Protein AF-A0A8T7AI28-F1 (afdb_monomer_lite)

Sequence (86 aa):
MLFALLFIIAFLAGLAIYRFQRNWIPAVVIPMVLFLVSTLADQAARDAWAFTLVFGLPIVFFASLLGAYVVQIRSVEPEEVEPAED

Structure (mmCIF, N/CA/C/O backbone):
data_AF-A0A8T7AI28-F1
#
_entry.id   AF-A0A8T7AI28-F1
#
loop_
_atom_site.group_PDB
_atom_site.id
_atom_site.type_symbol
_atom_site.label_atom_id
_atom_site.label_alt_id
_atom_site.label_comp_id
_atom_site.label_asym_id
_atom_site.label_entity_id
_atom_site.label_seq_id
_atom_site.pdbx_PDB_ins_code
_atom_site.Cartn_x
_atom_site.Cartn_y
_atom_site.Cartn_z
_atom_site.occupancy
_atom_site.B_iso_or_equiv
_atom_site.auth_seq_id
_atom_site.auth_comp_id
_atom_site.auth_asym_id
_atom_site.auth_atom_id
_atom_site.pdbx_PDB_model_num
ATOM 1 N N . MET A 1 1 ? 10.644 -13.126 -2.429 1.00 62.97 1 MET A N 1
ATOM 2 C CA . MET A 1 1 ? 10.150 -13.504 -1.080 1.00 62.97 1 MET A CA 1
ATOM 3 C C . MET A 1 1 ? 10.229 -12.347 -0.087 1.00 62.97 1 MET A C 1
ATOM 5 O O . MET A 1 1 ? 9.218 -12.063 0.538 1.00 62.97 1 MET A O 1
ATOM 9 N N . LEU A 1 2 ? 11.359 -11.630 0.009 1.00 74.88 2 LEU A N 1
ATOM 10 C CA . LEU A 1 2 ? 11.507 -10.459 0.893 1.00 74.88 2 LEU A CA 1
ATOM 11 C C . LEU A 1 2 ? 10.416 -9.386 0.690 1.00 74.88 2 LEU A C 1
ATOM 13 O O . LEU A 1 2 ? 9.862 -8.885 1.659 1.00 74.88 2 LEU A O 1
ATOM 17 N N . PHE A 1 3 ? 10.055 -9.087 -0.563 1.00 69.69 3 PHE A N 1
ATOM 18 C CA . PHE A 1 3 ? 9.015 -8.105 -0.892 1.00 69.69 3 PHE A CA 1
ATOM 19 C C . PHE A 1 3 ? 7.648 -8.426 -0.273 1.00 69.69 3 PHE A C 1
ATOM 21 O O . PHE A 1 3 ? 7.061 -7.575 0.386 1.00 69.69 3 PHE A O 1
ATOM 28 N N . ALA A 1 4 ? 7.158 -9.657 -0.449 1.00 74.25 4 ALA A N 1
ATOM 29 C CA . ALA A 1 4 ? 5.869 -10.068 0.104 1.00 74.25 4 ALA A CA 1
ATOM 30 C C . ALA A 1 4 ? 5.855 -9.927 1.633 1.00 74.25 4 ALA A C 1
ATOM 32 O O . ALA A 1 4 ? 4.859 -9.506 2.210 1.00 74.25 4 ALA A O 1
ATOM 33 N N . LEU A 1 5 ? 6.989 -10.206 2.280 1.00 82.19 5 LEU A N 1
ATOM 34 C CA . LEU A 1 5 ? 7.150 -10.054 3.720 1.00 82.19 5 LEU A CA 1
ATOM 35 C C . LEU A 1 5 ? 7.114 -8.576 4.148 1.00 82.19 5 LEU A C 1
ATOM 37 O O . LEU A 1 5 ? 6.387 -8.230 5.074 1.00 82.19 5 LEU A O 1
ATOM 41 N N . LEU A 1 6 ? 7.823 -7.692 3.438 1.00 78.81 6 LEU A N 1
ATOM 42 C CA . LEU A 1 6 ? 7.785 -6.243 3.680 1.00 78.81 6 LEU A CA 1
ATOM 43 C C . LEU A 1 6 ? 6.391 -5.652 3.437 1.00 78.81 6 LEU A C 1
ATOM 45 O O . LEU A 1 6 ? 5.943 -4.805 4.206 1.00 78.81 6 LEU A O 1
ATOM 49 N N . PHE A 1 7 ? 5.690 -6.130 2.409 1.00 78.81 7 PHE A N 1
ATOM 50 C CA . PHE A 1 7 ? 4.316 -5.738 2.122 1.00 78.81 7 PHE A CA 1
ATOM 51 C C . PHE A 1 7 ? 3.368 -6.134 3.257 1.00 78.81 7 PHE A C 1
ATOM 53 O O . PHE A 1 7 ? 2.615 -5.293 3.739 1.00 78.81 7 PHE A O 1
ATOM 60 N N . ILE A 1 8 ? 3.446 -7.382 3.733 1.00 84.88 8 ILE A N 1
ATOM 61 C CA . ILE A 1 8 ? 2.644 -7.860 4.868 1.00 84.88 8 ILE A CA 1
ATO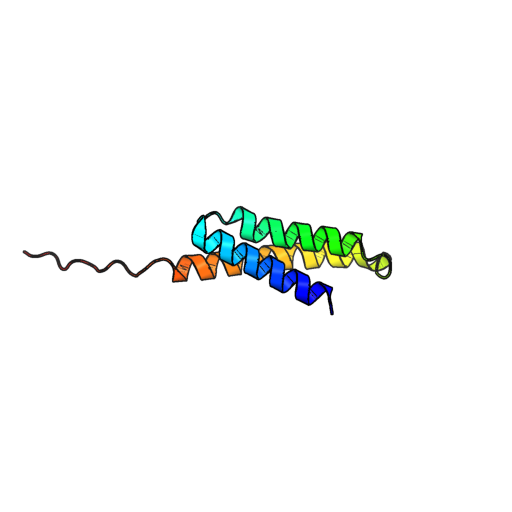M 62 C C . ILE A 1 8 ? 2.936 -7.026 6.120 1.00 84.88 8 ILE A C 1
ATOM 64 O O . ILE A 1 8 ? 2.003 -6.593 6.790 1.00 84.88 8 ILE A O 1
ATOM 68 N N . ILE A 1 9 ? 4.207 -6.745 6.424 1.00 86.44 9 ILE A N 1
ATOM 69 C CA . ILE A 1 9 ? 4.579 -5.918 7.582 1.00 86.44 9 ILE A CA 1
ATOM 70 C C . ILE A 1 9 ? 4.009 -4.501 7.450 1.00 86.44 9 ILE A C 1
ATOM 72 O O . ILE A 1 9 ? 3.404 -3.999 8.395 1.00 86.44 9 ILE A O 1
ATOM 76 N N . ALA A 1 10 ? 4.157 -3.862 6.287 1.00 81.44 10 ALA A N 1
ATOM 77 C CA . ALA A 1 10 ? 3.637 -2.519 6.037 1.00 81.44 10 ALA A CA 1
ATOM 78 C C . ALA A 1 10 ? 2.104 -2.468 6.122 1.00 81.44 10 ALA A C 1
ATOM 80 O O . ALA A 1 10 ? 1.541 -1.532 6.689 1.00 81.44 10 ALA A O 1
ATOM 81 N N . PHE A 1 11 ? 1.434 -3.499 5.608 1.00 83.88 11 PHE A N 1
ATOM 82 C CA . PHE A 1 11 ? -0.011 -3.668 5.703 1.00 83.88 11 PHE A CA 1
ATOM 83 C C . PHE A 1 11 ? -0.471 -3.806 7.160 1.00 83.88 11 PHE A C 1
ATOM 85 O O . PHE A 1 11 ? -1.355 -3.072 7.601 1.00 83.88 11 PHE A O 1
ATOM 92 N N . LEU A 1 12 ? 0.175 -4.674 7.946 1.00 88.00 12 LEU A N 1
ATOM 93 C CA . LEU A 1 12 ? -0.130 -4.846 9.369 1.00 88.00 12 LEU A CA 1
ATOM 94 C C . LEU A 1 12 ? 0.150 -3.576 10.183 1.00 88.00 12 LEU A C 1
ATOM 96 O O . LEU A 1 12 ? -0.652 -3.215 11.042 1.00 88.00 12 LEU A O 1
ATOM 100 N N . ALA A 1 13 ? 1.243 -2.867 9.894 1.00 85.00 13 ALA A N 1
ATOM 101 C CA . ALA A 1 13 ? 1.553 -1.590 10.529 1.00 85.00 13 ALA A CA 1
ATOM 102 C C . ALA A 1 13 ? 0.488 -0.528 10.209 1.00 85.00 13 ALA A C 1
ATOM 104 O O . ALA A 1 13 ? 0.024 0.168 11.111 1.00 85.00 13 ALA A O 1
ATOM 105 N N . GLY A 1 14 ? 0.042 -0.447 8.951 1.00 80.88 14 GLY A N 1
ATOM 106 C CA . GLY A 1 14 ? -1.051 0.432 8.535 1.00 80.88 14 GLY A CA 1
ATOM 107 C C . GLY A 1 14 ? -2.359 0.140 9.278 1.00 80.88 14 GLY A C 1
ATOM 108 O O . GLY A 1 14 ? -3.014 1.065 9.761 1.00 80.88 14 GLY A O 1
ATOM 109 N N . LEU A 1 15 ? -2.703 -1.1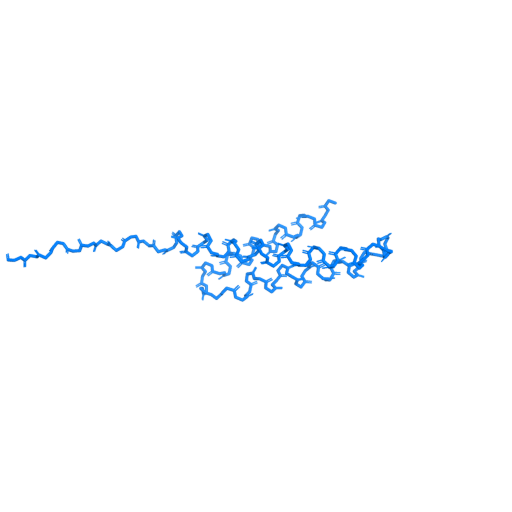40 9.449 1.00 84.50 15 LEU A N 1
ATOM 1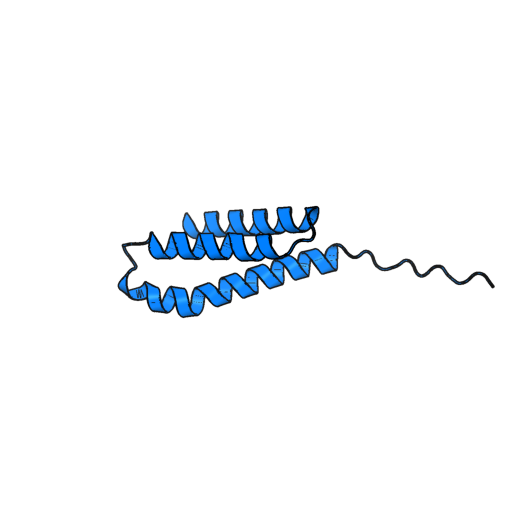10 C CA . LEU A 1 15 ? -3.875 -1.563 10.225 1.00 84.50 15 LEU A CA 1
ATOM 111 C C . LEU A 1 15 ? -3.746 -1.250 11.717 1.00 84.50 15 LEU A C 1
ATOM 113 O O . LEU A 1 15 ? -4.710 -0.796 12.333 1.00 84.50 15 LEU A O 1
ATOM 117 N N . ALA A 1 16 ? -2.564 -1.456 12.298 1.00 85.81 16 ALA A N 1
ATOM 118 C CA . ALA A 1 16 ? -2.303 -1.096 13.685 1.00 85.81 16 ALA A CA 1
ATOM 119 C C . ALA A 1 16 ? -2.488 0.414 13.897 1.00 85.81 16 ALA A C 1
ATOM 121 O O . ALA A 1 16 ? -3.215 0.820 14.798 1.00 85.81 16 ALA A O 1
ATOM 122 N N . ILE A 1 17 ? -1.919 1.251 13.022 1.00 83.56 17 ILE A N 1
ATOM 123 C CA . ILE A 1 17 ? -2.094 2.712 13.072 1.00 83.56 17 ILE A CA 1
ATOM 124 C C . ILE A 1 17 ? -3.576 3.083 12.950 1.00 83.56 17 ILE A C 1
ATOM 126 O O . ILE A 1 17 ? -4.070 3.887 13.744 1.00 83.56 17 ILE A O 1
ATOM 130 N N . TYR A 1 18 ? -4.302 2.465 12.012 1.00 85.88 18 TYR A N 1
ATOM 131 C CA . TYR A 1 18 ? -5.738 2.687 11.848 1.00 85.88 18 TYR A CA 1
ATOM 132 C C . TYR A 1 18 ? -6.522 2.379 13.124 1.00 85.88 18 TYR A C 1
ATOM 134 O O . TYR A 1 18 ? -7.366 3.173 13.538 1.00 85.88 18 TYR A O 1
ATOM 142 N N . ARG A 1 19 ? -6.200 1.272 13.800 1.00 84.31 19 ARG A N 1
ATOM 143 C CA . ARG A 1 19 ? -6.863 0.863 15.043 1.00 84.31 19 ARG A CA 1
ATOM 144 C C . ARG A 1 19 ? -6.741 1.900 16.166 1.00 84.31 19 ARG A C 1
ATOM 146 O O . ARG A 1 19 ? -7.651 1.975 16.995 1.00 84.31 19 ARG A O 1
ATOM 153 N N . PHE A 1 20 ? -5.653 2.673 16.211 1.00 86.00 20 PHE A N 1
ATOM 154 C CA . PHE A 1 20 ? -5.429 3.702 17.236 1.00 86.00 20 PHE A CA 1
ATOM 155 C C . PHE A 1 20 ? -5.907 5.090 16.810 1.00 86.00 20 PHE A C 1
ATOM 157 O O . PHE A 1 20 ? -6.510 5.798 17.609 1.00 86.00 20 PHE A O 1
ATOM 164 N N . GLN A 1 21 ? -5.650 5.489 15.563 1.00 86.12 21 GLN A N 1
ATOM 165 C CA . GLN A 1 21 ? -5.926 6.851 15.095 1.00 86.12 21 GLN A CA 1
ATOM 166 C C . GLN A 1 21 ? -7.291 6.998 14.414 1.00 86.12 21 GLN A C 1
ATOM 168 O O . GLN A 1 21 ? -7.695 8.118 14.117 1.00 86.12 21 GLN A O 1
ATOM 173 N N . ARG A 1 22 ? -7.978 5.886 14.101 1.00 81.69 22 ARG A N 1
ATOM 174 C CA . ARG A 1 22 ? -9.198 5.829 13.267 1.00 81.69 22 ARG A CA 1
ATOM 175 C C . ARG A 1 22 ? -9.064 6.543 11.911 1.00 81.69 22 ARG A C 1
ATOM 177 O O . ARG A 1 22 ? -10.055 6.791 11.231 1.00 81.69 22 ARG A O 1
ATOM 184 N N . ASN A 1 23 ? -7.836 6.845 11.489 1.00 84.75 23 ASN A N 1
ATOM 185 C CA . ASN A 1 23 ? -7.530 7.478 10.215 1.00 84.75 23 ASN A CA 1
ATOM 186 C C . ASN A 1 23 ? -7.147 6.402 9.199 1.00 84.75 23 ASN A C 1
ATOM 188 O O . ASN A 1 23 ? -6.110 5.756 9.344 1.00 84.75 23 ASN A O 1
ATOM 192 N N . TRP A 1 24 ? -7.993 6.190 8.191 1.00 84.38 24 TRP A N 1
ATOM 193 C CA . TRP A 1 24 ? -7.817 5.142 7.179 1.00 84.38 24 TRP A CA 1
ATOM 194 C C . TRP A 1 24 ? -6.727 5.479 6.155 1.00 84.38 24 TRP A C 1
ATOM 196 O O . TRP A 1 24 ? -6.194 4.576 5.513 1.00 84.38 24 TRP A O 1
ATOM 206 N N . ILE A 1 25 ? -6.354 6.757 6.025 1.00 89.31 25 ILE A N 1
ATOM 207 C CA . ILE A 1 25 ? -5.393 7.219 5.017 1.00 89.31 25 ILE A CA 1
ATOM 208 C C . ILE A 1 25 ? -4.028 6.518 5.187 1.00 89.31 25 ILE A C 1
ATOM 210 O O . ILE A 1 25 ? -3.562 5.920 4.216 1.00 89.31 25 ILE A O 1
ATOM 214 N N . PRO A 1 26 ? -3.396 6.483 6.383 1.00 87.50 26 PRO A N 1
ATOM 215 C CA . PRO A 1 26 ? -2.160 5.726 6.603 1.00 87.50 26 PRO A CA 1
ATOM 216 C C . PRO A 1 26 ? -2.250 4.241 6.237 1.00 87.50 26 PRO A C 1
ATOM 218 O O . PRO A 1 26 ? -1.289 3.695 5.699 1.00 87.50 26 PRO A O 1
ATOM 221 N N . ALA A 1 27 ? -3.392 3.588 6.480 1.00 87.81 27 ALA A N 1
ATOM 222 C CA . ALA A 1 27 ? -3.576 2.165 6.182 1.00 87.81 27 ALA A CA 1
ATOM 223 C C . ALA A 1 27 ? -3.543 1.852 4.677 1.00 87.81 27 ALA A C 1
ATOM 225 O O . ALA A 1 27 ? -3.233 0.728 4.281 1.00 87.81 27 ALA A O 1
ATOM 226 N N . VAL A 1 28 ? -3.829 2.850 3.840 1.00 89.94 28 VAL A N 1
ATOM 227 C CA . VAL A 1 28 ? -3.825 2.735 2.378 1.00 89.94 28 VAL A CA 1
ATOM 228 C C . VAL A 1 28 ? -2.539 3.289 1.777 1.00 89.94 28 VAL A C 1
ATOM 230 O O . VAL A 1 28 ? -1.893 2.627 0.965 1.00 89.94 28 VAL A O 1
ATOM 233 N N . VAL A 1 29 ? -2.124 4.481 2.204 1.00 92.25 29 VAL A N 1
ATOM 234 C CA . VAL A 1 29 ? -0.973 5.180 1.623 1.00 92.25 29 VAL A CA 1
ATOM 235 C C . VAL A 1 29 ? 0.334 4.447 1.916 1.00 92.25 29 VAL A C 1
ATOM 237 O O . VAL A 1 29 ? 1.160 4.326 1.015 1.00 92.25 29 VAL A O 1
ATOM 240 N N . ILE A 1 30 ? 0.527 3.916 3.130 1.00 90.62 30 ILE A N 1
ATOM 241 C CA . ILE A 1 30 ? 1.778 3.231 3.492 1.00 90.62 30 ILE A CA 1
ATOM 242 C C . ILE A 1 30 ? 2.014 2.002 2.589 1.00 90.62 30 ILE A C 1
ATOM 244 O O . ILE A 1 30 ? 3.067 1.950 1.948 1.00 90.62 30 ILE A O 1
ATOM 248 N N . PRO A 1 31 ? 1.069 1.047 2.446 1.00 90.31 31 PRO A N 1
ATOM 249 C CA . PRO A 1 31 ? 1.249 -0.090 1.540 1.00 90.31 31 PRO A CA 1
ATOM 250 C C . PRO A 1 31 ? 1.406 0.312 0.072 1.00 90.31 31 PRO A C 1
ATOM 252 O O . PRO A 1 31 ? 2.232 -0.272 -0.627 1.00 90.31 31 PRO A O 1
ATOM 255 N N . MET A 1 32 ? 0.667 1.326 -0.398 1.00 92.56 32 MET A N 1
ATOM 256 C CA . MET A 1 32 ? 0.786 1.816 -1.775 1.00 92.56 32 MET A CA 1
ATOM 257 C C . MET A 1 32 ? 2.168 2.399 -2.074 1.00 92.56 32 MET A C 1
ATOM 259 O O . MET A 1 32 ? 2.768 2.069 -3.096 1.00 92.56 32 MET A O 1
ATOM 263 N N . VAL A 1 33 ? 2.693 3.253 -1.192 1.00 92.25 33 VAL A N 1
ATOM 264 C CA . VAL A 1 33 ? 4.027 3.847 -1.360 1.00 92.25 33 VAL A CA 1
ATOM 265 C C . VAL A 1 33 ? 5.093 2.760 -1.322 1.00 92.25 33 VAL A C 1
ATOM 267 O O . VAL A 1 33 ? 5.992 2.756 -2.159 1.00 92.25 33 VAL A O 1
ATOM 270 N N . LEU A 1 34 ? 4.970 1.797 -0.408 1.00 91.00 34 LEU A N 1
ATOM 271 C CA . LEU A 1 34 ? 5.919 0.693 -0.305 1.00 91.00 34 LEU A CA 1
ATOM 272 C C . LEU A 1 34 ? 5.902 -0.197 -1.560 1.00 91.00 34 LEU A C 1
ATOM 274 O O . LEU A 1 34 ? 6.958 -0.593 -2.053 1.00 91.00 34 LEU A O 1
ATOM 278 N N . PHE A 1 35 ? 4.713 -0.454 -2.116 1.00 90.81 35 PHE A N 1
ATOM 279 C CA . PHE A 1 35 ? 4.540 -1.151 -3.390 1.00 90.81 35 PHE A CA 1
ATOM 280 C C . PHE A 1 35 ? 5.201 -0.396 -4.550 1.00 90.81 35 PHE A C 1
ATO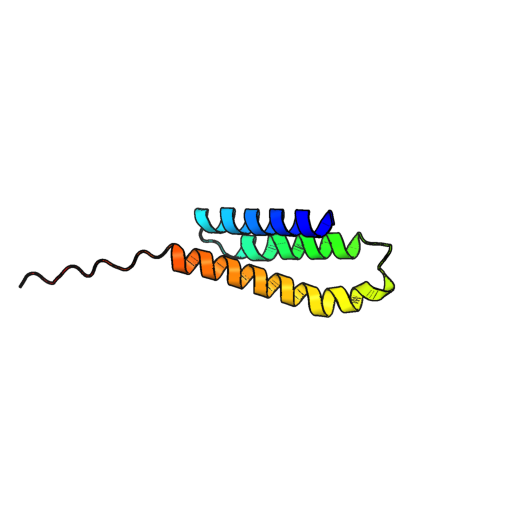M 282 O O . PHE A 1 35 ? 5.942 -0.997 -5.329 1.00 90.81 35 PHE A O 1
ATOM 289 N N . LEU A 1 36 ? 4.981 0.919 -4.651 1.00 91.19 36 LEU A N 1
ATOM 290 C CA . LEU A 1 36 ? 5.580 1.755 -5.694 1.00 91.19 36 LEU A CA 1
ATOM 291 C C . LEU A 1 36 ? 7.104 1.774 -5.595 1.00 91.19 36 LEU A C 1
ATOM 293 O O . LEU A 1 36 ? 7.780 1.485 -6.578 1.00 91.19 36 LEU A O 1
ATOM 297 N N . VAL A 1 37 ? 7.645 2.056 -4.407 1.00 91.19 37 VAL A N 1
ATOM 298 C CA . VAL A 1 37 ? 9.095 2.074 -4.172 1.00 91.19 37 VAL A CA 1
ATOM 299 C C . VAL A 1 37 ? 9.702 0.719 -4.513 1.00 91.19 37 VAL A C 1
ATOM 301 O O . VAL A 1 37 ? 10.719 0.667 -5.198 1.00 91.19 37 VAL A O 1
ATOM 304 N N . SER A 1 38 ? 9.063 -0.379 -4.106 1.00 86.06 38 SER A N 1
ATOM 305 C CA . SER A 1 38 ? 9.563 -1.713 -4.429 1.00 86.06 38 SER A CA 1
ATOM 306 C C . SER A 1 38 ? 9.506 -2.018 -5.921 1.00 86.06 38 SER A C 1
ATOM 308 O O . SER A 1 38 ? 10.435 -2.627 -6.440 1.00 86.06 38 SER A O 1
ATOM 310 N N . THR A 1 39 ? 8.435 -1.619 -6.607 1.00 87.88 39 THR A N 1
ATOM 311 C CA . THR A 1 39 ? 8.291 -1.867 -8.046 1.00 87.88 39 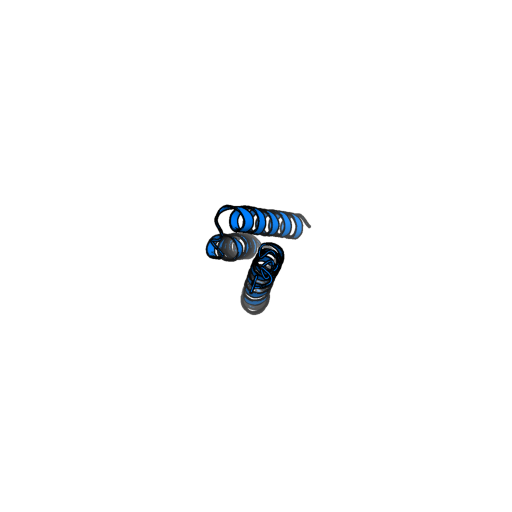THR A CA 1
ATOM 312 C C . THR A 1 39 ? 9.362 -1.099 -8.813 1.00 87.88 39 THR A C 1
ATOM 314 O O . THR A 1 39 ? 10.043 -1.673 -9.650 1.00 87.88 39 THR A O 1
ATOM 317 N N . LEU A 1 40 ? 9.587 0.169 -8.464 1.00 88.75 40 LEU A N 1
ATOM 318 C CA . LEU A 1 40 ? 10.608 1.013 -9.090 1.00 88.75 40 LEU A CA 1
ATOM 319 C C . LEU A 1 40 ? 12.045 0.592 -8.736 1.00 88.75 40 LEU A C 1
ATOM 321 O O . LEU A 1 40 ? 12.970 0.839 -9.511 1.00 88.75 40 LEU A O 1
ATOM 325 N N . ALA A 1 41 ? 12.251 -0.037 -7.577 1.00 88.69 41 ALA A N 1
ATOM 326 C CA . ALA A 1 41 ? 13.551 -0.561 -7.167 1.00 88.69 41 ALA A CA 1
ATOM 327 C C . ALA A 1 41 ? 13.913 -1.884 -7.865 1.00 88.69 41 ALA A C 1
ATOM 329 O O . ALA A 1 41 ? 15.098 -2.211 -7.968 1.00 88.69 41 ALA A O 1
ATOM 330 N N . ASP A 1 42 ? 12.926 -2.641 -8.355 1.00 84.44 42 ASP A N 1
ATOM 331 C CA . ASP A 1 42 ? 13.158 -3.927 -9.009 1.00 84.44 42 ASP A CA 1
ATOM 332 C C . ASP A 1 42 ? 13.641 -3.748 -10.454 1.00 84.44 42 ASP A C 1
ATOM 334 O O . ASP A 1 42 ? 12.865 -3.714 -11.410 1.00 84.44 42 ASP A O 1
ATOM 338 N N . GLN A 1 43 ? 14.960 -3.640 -10.619 1.00 81.69 43 GLN A N 1
ATOM 339 C CA . GLN A 1 43 ? 15.574 -3.485 -11.938 1.00 81.69 43 GLN A CA 1
ATOM 340 C C . GLN A 1 43 ? 15.478 -4.743 -12.812 1.00 81.69 43 GLN A C 1
ATOM 342 O O . GLN A 1 43 ? 15.563 -4.620 -14.033 1.00 81.69 43 GLN A O 1
ATOM 347 N N . ALA A 1 44 ? 15.302 -5.928 -12.219 1.00 79.88 44 ALA A N 1
ATOM 348 C CA . ALA A 1 44 ? 15.263 -7.191 -12.954 1.00 79.88 44 ALA A CA 1
ATOM 349 C C . ALA A 1 44 ? 13.934 -7.395 -13.698 1.00 79.88 44 ALA A C 1
ATOM 351 O O . ALA A 1 44 ? 13.895 -8.099 -14.703 1.00 79.88 44 ALA A O 1
ATOM 352 N N . ALA A 1 45 ? 12.858 -6.754 -13.233 1.00 78.94 45 ALA A N 1
ATOM 353 C CA . ALA A 1 45 ? 11.513 -6.873 -13.791 1.00 78.94 45 ALA A CA 1
ATOM 354 C C . ALA A 1 45 ? 11.040 -5.619 -14.557 1.00 78.94 45 ALA A C 1
ATOM 356 O O . ALA A 1 45 ? 9.833 -5.426 -14.721 1.00 78.94 45 ALA A O 1
ATOM 357 N N . ARG A 1 46 ? 11.962 -4.762 -15.030 1.00 81.56 46 ARG A N 1
ATOM 358 C CA . ARG A 1 46 ? 11.640 -3.472 -15.683 1.00 81.56 46 ARG A CA 1
ATOM 359 C C . ARG A 1 46 ? 10.610 -3.570 -16.799 1.00 81.56 46 ARG A C 1
ATOM 361 O O . ARG A 1 46 ? 9.676 -2.774 -16.834 1.00 81.56 46 ARG A O 1
ATOM 368 N N . ASP A 1 47 ? 10.748 -4.561 -17.670 1.00 85.06 47 ASP A N 1
ATOM 369 C CA . ASP A 1 47 ? 9.862 -4.723 -18.828 1.00 85.06 47 ASP A CA 1
ATOM 370 C C . ASP A 1 47 ? 8.414 -5.042 -18.415 1.00 85.06 47 ASP A C 1
ATOM 372 O O . ASP A 1 47 ? 7.468 -4.762 -19.148 1.00 85.06 47 ASP A O 1
ATOM 376 N N . ALA A 1 48 ? 8.224 -5.572 -17.203 1.00 86.00 48 ALA A N 1
ATOM 377 C CA . ALA A 1 48 ? 6.922 -5.900 -16.638 1.00 86.00 48 ALA A CA 1
ATOM 378 C C . ALA A 1 48 ? 6.351 -4.799 -15.723 1.00 86.00 48 ALA A C 1
ATOM 380 O O . ALA A 1 48 ? 5.230 -4.945 -15.235 1.00 86.00 48 ALA A O 1
ATOM 381 N N . TRP A 1 49 ? 7.065 -3.691 -15.482 1.00 88.62 49 TRP A N 1
ATOM 382 C CA . TRP A 1 49 ? 6.619 -2.644 -14.551 1.00 88.62 49 TRP A CA 1
ATOM 383 C C . TRP A 1 49 ? 5.256 -2.070 -14.904 1.00 88.62 49 TRP A C 1
ATOM 385 O O . TRP A 1 49 ? 4.427 -1.905 -14.017 1.00 88.62 49 TRP A O 1
ATOM 395 N N . ALA A 1 50 ? 4.999 -1.793 -16.184 1.00 88.38 50 ALA A N 1
ATOM 396 C CA . ALA A 1 50 ? 3.720 -1.236 -16.610 1.00 88.38 50 ALA A CA 1
ATOM 397 C C . ALA A 1 50 ? 2.557 -2.162 -16.226 1.00 88.38 50 ALA A C 1
ATOM 399 O O . ALA A 1 50 ? 1.578 -1.712 -15.639 1.00 88.38 50 ALA A O 1
ATOM 400 N N . PHE A 1 51 ? 2.702 -3.466 -16.472 1.00 89.94 51 PHE A N 1
ATOM 401 C CA . PHE A 1 51 ? 1.709 -4.461 -16.077 1.00 89.94 51 PHE A CA 1
ATOM 402 C C . PHE A 1 51 ? 1.557 -4.521 -14.550 1.00 89.94 51 PHE A C 1
ATOM 404 O O . PHE A 1 51 ? 0.452 -4.400 -14.023 1.00 89.94 51 PHE A O 1
ATOM 411 N N . THR A 1 52 ? 2.671 -4.632 -13.826 1.00 88.50 52 THR A N 1
ATOM 412 C CA . THR A 1 52 ? 2.680 -4.691 -12.359 1.00 88.50 52 THR A CA 1
ATOM 413 C C . THR A 1 52 ? 2.048 -3.453 -11.728 1.00 88.50 52 THR A C 1
ATOM 415 O O . THR A 1 52 ? 1.291 -3.583 -10.775 1.00 88.50 52 THR A O 1
ATOM 418 N N . LEU A 1 53 ? 2.284 -2.257 -12.263 1.00 89.94 53 LEU A N 1
ATOM 419 C CA . LEU A 1 53 ? 1.686 -1.020 -11.763 1.00 89.94 53 LEU A CA 1
ATOM 420 C C . LEU A 1 53 ? 0.192 -0.939 -12.090 1.00 89.94 53 LEU A C 1
ATOM 422 O O . LEU A 1 53 ? -0.598 -0.618 -11.206 1.00 89.94 53 LEU A O 1
ATOM 426 N N . VAL A 1 54 ? -0.202 -1.265 -13.325 1.00 92.44 54 VAL A N 1
ATOM 427 C CA . VAL A 1 54 ? -1.604 -1.195 -13.773 1.00 92.44 54 VAL A CA 1
ATOM 428 C C . VAL A 1 54 ? -2.495 -2.149 -12.982 1.00 92.44 54 VAL A C 1
ATOM 430 O O . VAL A 1 54 ? -3.603 -1.770 -12.613 1.00 92.44 54 VAL A O 1
ATOM 433 N N . PHE A 1 55 ? -2.022 -3.362 -12.688 1.00 90.94 55 PHE A N 1
ATOM 434 C CA . PHE A 1 55 ? -2.823 -4.363 -11.978 1.00 90.94 55 PHE A CA 1
ATOM 435 C C . PHE A 1 55 ? -2.529 -4.418 -10.479 1.00 90.94 55 PHE A C 1
ATOM 437 O O . PHE A 1 55 ? -3.447 -4.531 -9.671 1.00 90.94 55 PHE A O 1
ATOM 444 N N . GLY A 1 56 ? -1.265 -4.308 -10.080 1.00 90.00 56 GLY A N 1
ATOM 445 C CA . GLY A 1 56 ? -0.854 -4.430 -8.684 1.00 90.00 56 GLY A CA 1
ATOM 446 C C . GLY A 1 56 ? -1.245 -3.228 -7.830 1.00 90.00 56 GLY A C 1
ATOM 447 O O . GLY A 1 56 ? -1.695 -3.422 -6.703 1.00 90.00 56 GLY A O 1
ATOM 448 N N . LEU A 1 57 ? -1.157 -1.999 -8.354 1.00 90.94 57 LEU A N 1
ATOM 449 C CA . LEU A 1 57 ? -1.487 -0.806 -7.569 1.00 90.94 57 LEU A CA 1
ATOM 450 C C . LEU A 1 57 ? -2.974 -0.775 -7.150 1.00 90.94 57 LEU A C 1
ATOM 452 O O . LEU A 1 57 ? -3.231 -0.573 -5.959 1.00 90.94 57 LEU A O 1
ATOM 456 N N . PRO A 1 58 ? -3.955 -1.051 -8.041 1.00 93.81 58 PRO A N 1
ATOM 457 C CA . PRO A 1 58 ? -5.350 -1.202 -7.628 1.00 93.81 58 PRO A CA 1
ATOM 458 C C . PRO A 1 58 ? -5.561 -2.338 -6.625 1.00 93.81 58 PRO A C 1
ATOM 460 O O . PRO A 1 58 ? -6.287 -2.155 -5.653 1.00 93.81 58 PRO A O 1
ATOM 463 N N . ILE A 1 59 ? -4.912 -3.494 -6.816 1.00 92.12 59 ILE A N 1
ATOM 464 C CA . ILE A 1 59 ? -5.034 -4.631 -5.888 1.00 92.12 59 ILE A CA 1
ATOM 465 C C . ILE A 1 59 ? -4.579 -4.229 -4.484 1.00 92.12 59 ILE A C 1
ATOM 467 O O . ILE A 1 59 ? -5.295 -4.479 -3.516 1.00 92.12 59 ILE A O 1
ATOM 471 N N . VAL A 1 60 ? -3.423 -3.569 -4.368 1.00 91.75 60 VAL A N 1
ATOM 472 C CA . VAL A 1 60 ? -2.907 -3.076 -3.085 1.00 91.75 60 VAL A CA 1
ATOM 473 C C . VAL A 1 60 ? -3.875 -2.079 -2.457 1.00 91.75 60 VAL A C 1
ATOM 475 O O . VAL A 1 60 ? -4.197 -2.204 -1.279 1.00 91.75 60 VAL A O 1
ATOM 478 N N . PHE A 1 61 ? -4.386 -1.131 -3.242 1.00 93.69 61 PHE A N 1
ATOM 479 C CA . PHE A 1 61 ? -5.350 -0.140 -2.772 1.00 93.69 61 PHE A CA 1
ATOM 480 C C . PHE A 1 61 ? -6.623 -0.786 -2.203 1.00 93.69 61 PHE A C 1
ATOM 482 O O . PHE A 1 61 ? -7.008 -0.502 -1.066 1.00 93.69 61 PHE A O 1
ATOM 489 N N . PHE A 1 62 ? -7.257 -1.691 -2.956 1.00 94.94 62 PHE A N 1
ATOM 490 C CA . PHE A 1 62 ? -8.483 -2.360 -2.518 1.00 94.94 62 PHE A CA 1
ATOM 491 C C . PHE A 1 62 ? -8.244 -3.298 -1.333 1.00 94.94 62 PHE A C 1
ATOM 493 O O . PHE A 1 62 ? -9.062 -3.328 -0.416 1.00 94.94 62 PHE A O 1
ATOM 500 N N . ALA A 1 63 ? -7.119 -4.017 -1.302 1.00 91.31 63 ALA A N 1
ATOM 501 C CA . ALA A 1 63 ? -6.755 -4.859 -0.165 1.00 91.31 63 ALA A CA 1
ATOM 502 C C . ALA A 1 63 ? -6.567 -4.028 1.116 1.00 91.31 63 ALA A C 1
ATOM 504 O O . ALA A 1 63 ? -7.090 -4.393 2.170 1.00 91.31 63 ALA A O 1
ATOM 505 N N . SER A 1 64 ? -5.880 -2.885 1.021 1.00 90.62 64 SER A N 1
ATOM 506 C CA . SER A 1 64 ? -5.715 -1.933 2.125 1.00 90.62 64 SER A CA 1
ATOM 507 C C . SER A 1 64 ? -7.038 -1.365 2.624 1.00 90.62 64 SER A C 1
ATOM 509 O O . SER A 1 64 ? -7.277 -1.351 3.833 1.00 90.62 64 SER A O 1
ATOM 511 N N . LEU A 1 65 ? -7.916 -0.934 1.714 1.00 92.19 65 LEU A N 1
ATOM 512 C CA . LEU A 1 65 ? -9.245 -0.443 2.078 1.00 92.19 65 LEU A CA 1
ATOM 513 C C . LEU A 1 65 ? -10.083 -1.520 2.763 1.00 92.19 65 LEU A C 1
ATOM 515 O O . LEU A 1 65 ? -10.691 -1.251 3.796 1.00 92.19 65 LEU A O 1
ATOM 519 N N . LEU A 1 66 ? -10.090 -2.739 2.219 1.00 92.31 66 LEU A N 1
ATOM 520 C CA . LEU A 1 66 ? -10.826 -3.856 2.801 1.00 92.31 66 LEU A CA 1
ATOM 521 C C . LEU A 1 66 ? -10.309 -4.188 4.204 1.00 92.31 66 LEU A C 1
ATOM 523 O O . LEU A 1 66 ? -11.106 -4.390 5.115 1.00 92.31 66 LEU A O 1
ATOM 527 N N . GLY A 1 67 ? -8.990 -4.194 4.403 1.00 88.00 67 GLY A N 1
ATOM 528 C CA . GLY A 1 67 ? -8.391 -4.393 5.721 1.00 88.00 67 GLY A CA 1
ATOM 529 C C . GLY A 1 67 ? -8.833 -3.328 6.727 1.00 88.00 67 GLY A C 1
ATOM 530 O O . GLY A 1 67 ? -9.277 -3.668 7.824 1.00 88.00 67 GLY A O 1
ATOM 531 N N . ALA A 1 68 ? -8.765 -2.048 6.347 1.00 88.62 68 ALA A N 1
ATOM 532 C CA . ALA A 1 68 ? -9.222 -0.948 7.196 1.00 88.62 68 ALA A CA 1
ATOM 533 C C . ALA A 1 68 ? -10.719 -1.077 7.524 1.00 88.62 68 ALA A C 1
ATOM 535 O O . ALA A 1 68 ? -11.106 -0.971 8.686 1.00 88.62 68 ALA A O 1
ATOM 536 N N . TYR A 1 69 ? -11.548 -1.402 6.530 1.00 88.69 69 TYR A N 1
ATOM 537 C CA . TYR A 1 69 ? -12.979 -1.638 6.712 1.00 88.69 69 TYR A CA 1
ATOM 538 C C . TYR A 1 69 ? -13.263 -2.785 7.692 1.00 88.69 69 TYR A C 1
ATOM 540 O O . TYR A 1 69 ? -14.063 -2.621 8.610 1.00 88.69 69 TYR A O 1
ATOM 548 N N . VAL A 1 70 ? -12.568 -3.921 7.562 1.00 88.25 70 VAL A N 1
ATOM 549 C CA . VAL A 1 70 ? -12.703 -5.063 8.484 1.00 88.25 70 VAL A CA 1
ATOM 550 C C . VAL A 1 70 ? -12.328 -4.670 9.916 1.00 88.25 70 VAL A C 1
ATOM 552 O O . VAL A 1 70 ? -13.010 -5.063 10.862 1.00 88.25 70 VAL A O 1
ATOM 555 N N . VAL A 1 71 ? -11.274 -3.873 10.104 1.00 87.62 71 VAL A N 1
ATOM 556 C CA . VAL A 1 71 ? -10.918 -3.361 11.437 1.00 87.62 71 VAL A CA 1
ATOM 557 C C . VAL A 1 71 ? -11.997 -2.417 11.968 1.00 87.62 71 VAL A C 1
ATOM 559 O O . VAL A 1 71 ? -12.333 -2.491 13.149 1.00 87.62 71 VAL A O 1
ATOM 562 N N . GLN A 1 72 ? -12.579 -1.577 11.109 1.00 86.31 72 GLN A N 1
ATOM 563 C CA . GLN A 1 72 ? -13.630 -0.638 11.491 1.00 86.31 72 GLN A CA 1
ATOM 564 C C . GLN A 1 72 ? -14.869 -1.365 12.012 1.00 86.31 72 GLN A C 1
ATOM 566 O O . GLN A 1 72 ? -15.278 -1.115 13.143 1.00 86.31 72 GLN A O 1
ATOM 571 N N . ILE A 1 73 ? -15.422 -2.304 11.238 1.00 86.31 73 ILE A N 1
ATOM 572 C CA . ILE A 1 73 ? -16.635 -3.048 11.619 1.00 86.31 73 ILE A CA 1
ATOM 573 C C . ILE A 1 73 ? -16.440 -3.866 12.899 1.00 86.31 73 ILE A C 1
ATOM 575 O O . ILE A 1 73 ? -17.382 -4.056 13.654 1.00 86.31 73 ILE A O 1
ATOM 579 N N . ARG A 1 74 ? -15.216 -4.337 13.170 1.00 85.12 74 ARG A N 1
ATOM 580 C CA . ARG A 1 74 ? -14.883 -5.067 14.402 1.00 85.12 74 ARG A CA 1
ATOM 581 C C . ARG A 1 74 ? -14.681 -4.153 15.610 1.00 85.12 74 ARG A C 1
ATOM 583 O O . ARG A 1 74 ? -14.636 -4.652 16.726 1.00 85.12 74 ARG A O 1
ATOM 590 N N . SER A 1 75 ? -14.504 -2.852 15.388 1.00 78.25 75 SER A N 1
ATOM 591 C CA . SER A 1 75 ? -14.296 -1.853 16.443 1.00 78.25 75 SER A CA 1
ATOM 592 C C . SER A 1 75 ? -15.573 -1.135 16.880 1.00 78.25 75 SER A C 1
ATOM 594 O O . SER A 1 75 ? -15.536 -0.404 17.867 1.00 78.25 75 SER A O 1
ATOM 596 N N . VAL A 1 76 ? -16.676 -1.323 16.151 1.00 72.50 76 VAL A N 1
ATOM 597 C CA . VAL A 1 76 ? -18.004 -0.859 16.556 1.00 72.50 76 VAL A CA 1
ATOM 598 C C . VAL A 1 76 ? -18.622 -1.980 17.391 1.00 72.50 76 VAL A C 1
ATOM 600 O O . VAL A 1 76 ? -19.016 -3.010 16.846 1.00 72.50 76 VAL A O 1
ATOM 603 N N . GLU A 1 77 ? -18.623 -1.826 18.716 1.00 64.62 77 GLU A N 1
ATOM 604 C CA . GLU A 1 77 ? -19.456 -2.657 19.593 1.00 64.62 77 GLU A CA 1
ATOM 605 C C . GLU A 1 77 ? -20.927 -2.457 19.194 1.00 64.62 77 GLU A C 1
ATOM 607 O O . GLU A 1 77 ? -21.306 -1.331 18.857 1.00 64.62 77 GLU A O 1
ATOM 612 N N . PRO A 1 78 ? -21.752 -3.520 19.157 1.00 59.38 78 PRO A N 1
ATOM 613 C CA . PRO A 1 78 ? -23.181 -3.348 18.947 1.00 59.38 78 PRO A CA 1
ATOM 614 C C . PRO A 1 78 ? -23.706 -2.456 20.071 1.00 59.38 78 PRO A C 1
ATOM 616 O O . PRO A 1 78 ? -23.462 -2.757 21.237 1.00 59.38 78 PRO A O 1
ATOM 619 N N . GLU A 1 79 ? -24.370 -1.353 19.716 1.00 58.19 79 GLU A N 1
ATOM 620 C CA . GLU A 1 79 ? -25.086 -0.518 20.679 1.00 58.19 79 GLU A CA 1
ATOM 621 C C . GLU A 1 79 ? -25.947 -1.441 21.551 1.00 58.19 79 GLU A C 1
ATOM 623 O O . GLU A 1 79 ? -26.850 -2.116 21.048 1.00 58.19 79 GLU A O 1
ATOM 628 N N . GLU A 1 80 ? -25.623 -1.528 22.846 1.00 59.22 80 GLU A N 1
ATOM 629 C CA . GLU A 1 80 ? -26.550 -2.051 23.840 1.00 59.22 80 GLU A CA 1
ATOM 630 C C . GLU A 1 80 ? -27.767 -1.135 23.777 1.00 59.22 80 GLU A C 1
ATOM 632 O O . GLU A 1 80 ? -27.738 0.010 24.223 1.00 59.22 80 GLU A O 1
ATOM 637 N N . VAL A 1 81 ? -28.813 -1.621 23.114 1.00 61.50 81 VAL A N 1
ATOM 638 C CA . VAL A 1 81 ? -30.123 -0.989 23.118 1.00 61.50 81 VAL A CA 1
ATOM 639 C C . VAL A 1 81 ? -30.579 -1.026 24.572 1.00 61.50 81 VAL A C 1
ATOM 641 O O . VAL A 1 81 ? -31.017 -2.075 25.046 1.00 61.50 81 VAL A O 1
ATOM 644 N N . GLU A 1 82 ? -30.414 0.087 25.291 1.00 58.47 82 GLU A N 1
ATOM 645 C CA . GLU A 1 82 ? -31.067 0.302 26.581 1.00 58.47 82 GLU A CA 1
ATOM 646 C C . GLU A 1 82 ? -32.553 -0.025 26.376 1.00 58.47 82 GLU A C 1
ATOM 648 O O . GLU A 1 82 ? -33.203 0.609 25.533 1.00 58.47 82 GLU A O 1
ATOM 653 N N .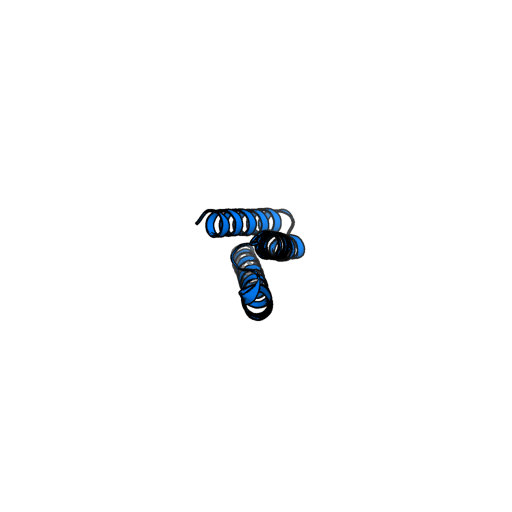 PRO A 1 83 ? -33.110 -1.046 27.053 1.00 57.16 83 PRO A N 1
ATOM 654 C CA . PRO A 1 83 ? -34.545 -1.230 27.028 1.00 57.16 83 PRO A CA 1
ATOM 655 C C . PRO A 1 83 ? -35.135 0.024 27.664 1.00 57.16 83 PRO A C 1
ATOM 657 O O . PRO A 1 83 ? -34.801 0.356 28.798 1.00 57.16 83 PRO A O 1
ATOM 660 N N . ALA A 1 84 ? -35.957 0.742 26.899 1.00 62.81 84 ALA A N 1
ATOM 661 C CA . ALA A 1 84 ? -36.711 1.873 27.406 1.00 62.81 84 ALA A CA 1
ATOM 662 C C . ALA A 1 84 ? -37.477 1.412 28.655 1.00 62.81 84 ALA A C 1
ATOM 664 O O . ALA A 1 84 ? -38.381 0.580 28.558 1.00 62.81 84 ALA A O 1
ATOM 665 N N . GLU A 1 85 ? -37.046 1.880 29.825 1.00 62.47 85 GLU A N 1
ATOM 666 C CA . GLU A 1 85 ? -37.817 1.753 31.054 1.00 62.47 85 GLU A CA 1
ATOM 667 C C . GLU A 1 85 ? -39.004 2.719 30.935 1.00 62.47 85 GLU A C 1
ATOM 669 O O . GLU A 1 85 ? -38.835 3.936 31.042 1.00 62.47 85 GLU A O 1
ATOM 674 N N . ASP A 1 86 ? -40.176 2.153 30.631 1.00 63.88 86 ASP A N 1
ATOM 675 C CA . ASP A 1 86 ? -41.492 2.785 30.803 1.00 63.88 86 ASP A CA 1
ATOM 676 C C . ASP A 1 86 ? -41.892 2.836 32.290 1.00 63.88 86 ASP A C 1
ATOM 678 O O . ASP A 1 86 ? -41.704 1.816 33.001 1.00 63.88 86 ASP A O 1
#

Foldseek 3Di:
DVLVVVLVVQLVVLLVCCLPVVDLCSNQVSSLVSQVVVLVVPPVCVVCSVVCCVPVNVVSNVVSVVSSVVSVVVPDDPPPPPDPDD

Secondary structure (DSSP, 8-state):
-HHHHHHHHHHHHHHHHHHHH--HHHHHHHHHHHHHHHHHH-GGGGGGHHHIIIIIHHHHHHHHHHHHHHHHHHHS----------

Radius of gyration: 17.81 Å; chains: 1; bounding box: 57×21×50 Å

pLDDT: mean 83.31, std 9.85, range [57.16, 94.94]